Protein AF-E0VB31-F1 (afdb_monomer_lite)

Secondary structure (DSSP, 8-state):
--------------SSSSS------TTPPPPPPPPPPHHHHHHHHHHHHH-SS--HHHHHHHHHHHT--HHHHHHHHHHHHHHHHHHHHHHHHHHHTT-

Foldseek 3Di:
DDPPPDDDDDDPDPPPPDDDDDDPDPDDPDPDDDDADPVLVVVLVVVCVVPLDADPVRLVVSCVVRVHDSVVSRVVSVVVVVVVVVVVVVVVVVVVVVD

InterPro domains:
  IPR001356 Homeodomain [PF00046] (30-86)
  IPR001356 Homeodomain [PS50071] (27-87)
  IPR001356 Homeodomain [SM00389] (29-91)
  IPR001356 Homeodomain [cd00086] (30-88)
  IPR009057 Homedomain-like superfamily [SSF46689] (24-89)
  IPR017970 Homeobox, conserved site [PS00027] (62-85)
  IPR020479 Homeodomain, metazoa [PR00024] (51-62)
  IPR020479 Homeodomain, metazoa [PR00024] (66-76)
  IPR020479 Homeodomain, metazoa [PR00024] (76-85)
  IPR050848 Homeobox domain-containing transcription factors [PTHR24333] (21-93)

Sequence (99 aa):
MHLKHNGDVLIFNTLTIVYGKKRKKENRPRRQRTTFSNEQTYNLEMEFQRNEYVSRGKRFQLAEKLQLTETQIKIWFQNRRAKHKRIEKAHMDQQYRYD

Structure (mmCIF, N/CA/C/O backbone):
data_AF-E0VB31-F1
#
_entry.id   AF-E0VB31-F1
#
loop_
_atom_site.group_PDB
_atom_site.id
_atom_site.type_symbol
_atom_site.label_atom_id
_atom_site.label_alt_id
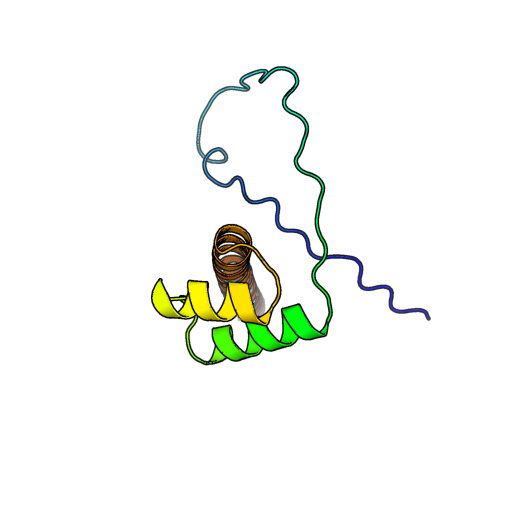_atom_site.label_comp_id
_atom_site.label_asym_id
_atom_site.label_entity_id
_atom_site.label_seq_id
_atom_site.pdbx_PDB_ins_code
_atom_site.Cartn_x
_atom_site.Cartn_y
_atom_site.Cartn_z
_atom_site.occupancy
_atom_site.B_iso_or_equiv
_atom_site.auth_seq_id
_atom_site.auth_comp_id
_atom_site.auth_asym_id
_atom_site.auth_atom_id
_atom_site.pdbx_PDB_model_num
ATOM 1 N N . MET A 1 1 ? 23.112 -23.609 5.049 1.00 35.47 1 MET A N 1
ATOM 2 C CA . MET A 1 1 ? 23.080 -22.286 4.386 1.00 35.47 1 MET A CA 1
ATOM 3 C C . MET A 1 1 ? 21.762 -21.616 4.754 1.00 35.47 1 MET A C 1
ATOM 5 O O . MET A 1 1 ? 20.723 -22.003 4.243 1.00 35.47 1 MET A O 1
ATOM 9 N N . HIS A 1 2 ? 21.779 -20.726 5.749 1.00 30.64 2 HIS A N 1
ATOM 10 C CA . HIS A 1 2 ? 20.568 -20.106 6.298 1.00 30.64 2 HIS A CA 1
ATOM 11 C C . HIS A 1 2 ? 20.082 -18.972 5.384 1.00 30.64 2 HIS A C 1
ATOM 13 O O . HIS A 1 2 ? 20.728 -17.930 5.289 1.00 30.64 2 HIS A O 1
ATOM 19 N N . LEU A 1 3 ? 18.931 -19.166 4.738 1.00 33.91 3 LEU A N 1
ATOM 20 C CA . LEU A 1 3 ? 18.245 -18.149 3.939 1.00 33.91 3 LEU A CA 1
ATOM 21 C C . LEU A 1 3 ? 17.589 -17.116 4.866 1.00 33.91 3 LEU A C 1
ATOM 23 O O . LEU A 1 3 ? 16.415 -17.221 5.209 1.00 33.91 3 LEU A O 1
ATOM 27 N N . LYS A 1 4 ? 18.344 -16.092 5.273 1.00 39.31 4 LYS A N 1
ATOM 28 C CA . LYS A 1 4 ? 17.763 -14.853 5.804 1.00 39.31 4 LYS A CA 1
ATOM 29 C C . LYS A 1 4 ? 17.473 -13.911 4.638 1.00 39.31 4 LYS A C 1
ATOM 31 O O . LYS A 1 4 ? 18.289 -13.050 4.315 1.00 39.31 4 LYS A O 1
ATOM 36 N N . HIS A 1 5 ? 16.306 -14.053 4.014 1.00 35.50 5 HIS A N 1
ATOM 37 C CA . HIS A 1 5 ? 15.793 -13.006 3.132 1.00 35.50 5 HIS A CA 1
ATOM 38 C C . HIS A 1 5 ? 15.212 -11.884 3.994 1.00 35.50 5 HIS A C 1
ATOM 40 O O . HIS A 1 5 ? 14.052 -11.882 4.397 1.00 35.50 5 HIS A O 1
ATOM 46 N N . ASN A 1 6 ? 16.109 -10.966 4.348 1.00 32.75 6 ASN A N 1
ATOM 47 C CA . ASN A 1 6 ? 15.844 -9.760 5.109 1.00 32.75 6 ASN A CA 1
ATOM 48 C C . ASN A 1 6 ? 14.963 -8.790 4.307 1.00 32.75 6 ASN A C 1
ATOM 50 O O . ASN A 1 6 ? 15.367 -8.314 3.253 1.00 32.75 6 ASN A O 1
ATOM 54 N N . GLY A 1 7 ? 13.804 -8.456 4.878 1.00 39.38 7 GLY A N 1
ATOM 55 C CA . GLY A 1 7 ? 13.131 -7.155 4.814 1.00 39.38 7 GLY A CA 1
ATOM 56 C C . GLY A 1 7 ? 13.302 -6.309 3.550 1.00 39.38 7 GLY A C 1
ATOM 57 O O . GLY A 1 7 ? 14.082 -5.351 3.544 1.00 39.38 7 GLY A O 1
ATOM 58 N N . ASP A 1 8 ? 12.452 -6.558 2.553 1.00 43.28 8 ASP A N 1
ATOM 59 C CA . ASP A 1 8 ? 12.102 -5.554 1.551 1.00 43.28 8 ASP A CA 1
ATOM 60 C C . ASP A 1 8 ? 11.457 -4.371 2.270 1.00 43.28 8 ASP A C 1
ATOM 62 O O . ASP A 1 8 ? 10.332 -4.460 2.762 1.00 43.28 8 ASP A O 1
ATOM 66 N N . VAL A 1 9 ? 12.140 -3.233 2.315 1.00 37.94 9 VAL A N 1
ATOM 67 C CA . VAL A 1 9 ? 11.458 -2.001 2.692 1.00 37.94 9 VAL A CA 1
ATOM 68 C C . VAL A 1 9 ? 11.714 -0.956 1.654 1.00 37.94 9 VAL A C 1
ATOM 70 O O . VAL A 1 9 ? 12.827 -0.486 1.406 1.00 37.94 9 VAL A O 1
ATOM 73 N N . LEU A 1 10 ? 10.585 -0.578 1.105 1.00 40.75 10 LEU A N 1
ATOM 74 C CA . LEU A 1 10 ? 10.434 0.446 0.123 1.00 40.75 10 LEU A CA 1
ATOM 75 C C . LEU A 1 10 ? 10.066 1.715 0.891 1.00 40.75 10 LEU A C 1
ATOM 77 O O . LEU A 1 10 ? 8.955 1.906 1.385 1.00 40.75 10 LEU A O 1
ATOM 81 N N . ILE A 1 11 ? 11.096 2.538 1.063 1.00 43.72 11 ILE A N 1
ATOM 82 C CA . ILE A 1 11 ? 11.043 3.934 1.484 1.00 43.72 11 ILE A CA 1
ATOM 83 C C . ILE A 1 11 ? 10.133 4.711 0.525 1.00 43.72 11 ILE A C 1
ATOM 85 O O . ILE A 1 11 ? 10.539 5.106 -0.565 1.00 43.72 11 ILE A O 1
ATOM 89 N N . PHE A 1 12 ? 8.885 4.929 0.933 1.00 38.62 12 PHE A N 1
ATOM 90 C CA . PHE A 1 12 ? 7.920 5.728 0.186 1.00 38.62 12 PHE A CA 1
ATOM 91 C C . PHE A 1 12 ? 8.236 7.223 0.346 1.00 38.62 12 PHE A C 1
ATOM 93 O O . PHE A 1 12 ? 7.735 7.888 1.252 1.00 38.62 12 PHE A O 1
ATOM 100 N N . ASN A 1 13 ? 9.111 7.750 -0.511 1.00 35.78 13 ASN A N 1
ATOM 101 C CA . ASN A 1 13 ? 9.207 9.187 -0.762 1.00 35.78 13 ASN A CA 1
ATOM 102 C C . ASN A 1 13 ? 9.701 9.456 -2.193 1.00 35.78 13 ASN A C 1
ATOM 104 O O . ASN A 1 13 ? 10.825 9.899 -2.412 1.00 35.78 13 ASN A O 1
ATOM 108 N N . THR A 1 14 ? 8.867 9.147 -3.187 1.00 39.75 14 THR A N 1
ATOM 109 C CA . THR A 1 14 ? 9.143 9.420 -4.606 1.00 39.75 14 THR A CA 1
ATOM 110 C C . THR A 1 14 ? 8.359 10.638 -5.101 1.00 39.75 14 THR A C 1
ATOM 112 O O . THR A 1 14 ? 7.515 10.523 -5.983 1.00 39.75 14 THR A O 1
ATOM 115 N N . LEU A 1 15 ? 8.646 11.815 -4.537 1.00 40.06 15 LEU A N 1
ATOM 116 C CA . LEU A 1 15 ? 8.393 13.110 -5.194 1.00 40.06 15 LEU A CA 1
ATOM 117 C C . LEU A 1 15 ? 9.636 14.023 -5.169 1.00 40.06 15 LEU A C 1
ATOM 119 O O . LEU A 1 15 ? 9.520 15.240 -5.246 1.00 40.06 15 LEU A O 1
ATOM 123 N N . THR A 1 16 ? 10.843 13.451 -5.074 1.00 42.53 16 THR A N 1
ATOM 124 C CA . THR A 1 16 ? 12.080 14.252 -4.962 1.00 42.53 16 THR A CA 1
ATOM 125 C C . THR A 1 16 ? 13.261 13.757 -5.795 1.00 42.53 16 THR A C 1
ATOM 127 O O . THR A 1 16 ? 14.373 14.236 -5.594 1.00 42.53 16 THR A O 1
ATOM 130 N N . ILE A 1 17 ? 13.067 12.821 -6.730 1.00 47.75 17 ILE A N 1
ATOM 131 C CA . ILE A 1 17 ? 14.160 12.343 -7.602 1.00 47.75 17 ILE A CA 1
ATOM 132 C C . ILE A 1 17 ? 13.858 12.647 -9.065 1.00 47.75 17 ILE A C 1
ATOM 134 O O . ILE A 1 17 ? 14.018 11.806 -9.932 1.00 47.75 17 ILE A O 1
ATOM 138 N N . VAL A 1 18 ? 13.404 13.862 -9.347 1.00 48.19 18 VAL A N 1
ATOM 139 C CA . VAL A 1 18 ? 13.689 14.495 -10.634 1.00 48.19 18 VAL A CA 1
ATOM 140 C C . VAL A 1 18 ? 13.725 16.002 -10.363 1.00 48.19 18 VAL A C 1
ATOM 142 O O . VAL A 1 18 ? 12.707 16.588 -10.022 1.00 48.19 18 VAL A O 1
ATOM 145 N N . TYR A 1 19 ? 14.917 16.600 -10.443 1.00 37.00 19 TYR A N 1
ATOM 146 C CA . TYR A 1 19 ? 15.209 18.043 -10.350 1.00 37.00 19 TYR A CA 1
ATOM 147 C C . TYR A 1 19 ? 15.160 18.726 -8.955 1.00 37.00 19 TYR A C 1
ATOM 149 O O . TYR A 1 19 ? 14.111 19.084 -8.435 1.00 37.00 19 TYR A O 1
ATOM 157 N N . GLY A 1 20 ? 16.342 19.067 -8.414 1.00 34.00 20 GLY A N 1
ATOM 158 C CA . GLY A 1 20 ? 16.532 20.349 -7.711 1.00 34.00 20 GLY A CA 1
ATOM 159 C C . GLY A 1 20 ? 16.661 20.360 -6.175 1.00 34.00 20 GLY A C 1
ATOM 160 O O . GLY A 1 20 ? 15.718 20.106 -5.437 1.00 34.00 20 GLY A O 1
ATOM 161 N N . LYS A 1 21 ? 17.832 20.838 -5.721 1.00 34.38 21 LYS A N 1
ATOM 162 C CA . LYS A 1 21 ? 18.167 21.424 -4.401 1.00 34.38 21 LYS A CA 1
ATOM 163 C C . LYS A 1 21 ? 18.014 20.537 -3.149 1.00 34.38 21 LYS A C 1
ATOM 165 O O . LYS A 1 21 ? 16.931 20.340 -2.605 1.00 34.38 21 LYS A O 1
ATOM 170 N N . LYS A 1 22 ? 19.173 20.163 -2.580 1.00 40.59 22 LYS A N 1
ATOM 171 C CA . LYS A 1 22 ? 19.355 19.726 -1.182 1.00 40.59 22 LYS A CA 1
ATOM 172 C C . LYS A 1 22 ? 18.691 20.728 -0.220 1.00 40.59 22 LYS A C 1
ATOM 174 O O . LYS A 1 22 ? 19.310 21.709 0.179 1.00 40.59 22 LYS A O 1
ATOM 179 N N . ARG A 1 23 ? 17.444 20.485 0.191 1.00 47.91 23 ARG A N 1
ATOM 180 C CA . ARG A 1 23 ? 16.875 21.143 1.375 1.00 47.91 23 ARG A CA 1
ATOM 181 C C . ARG A 1 23 ? 17.348 20.372 2.605 1.00 47.91 23 ARG A C 1
ATOM 183 O O . ARG A 1 23 ? 16.917 19.239 2.813 1.00 47.91 23 ARG A O 1
ATOM 190 N N . LYS A 1 24 ? 18.219 20.980 3.422 1.00 50.38 24 LYS A N 1
ATOM 191 C CA . LYS A 1 24 ? 18.418 20.570 4.821 1.00 50.38 24 LYS A CA 1
ATOM 192 C C . LYS A 1 24 ? 17.045 20.643 5.503 1.00 50.38 24 LYS A C 1
ATOM 194 O O . LYS A 1 24 ? 16.590 21.727 5.841 1.00 50.38 24 LYS A O 1
ATOM 199 N N . LYS A 1 25 ? 16.345 19.515 5.641 1.00 49.41 25 LYS A N 1
ATOM 200 C CA . LYS A 1 25 ? 15.165 19.408 6.509 1.00 49.41 25 LYS A CA 1
ATOM 201 C C . LYS A 1 25 ? 15.610 18.791 7.828 1.00 49.41 25 LYS A C 1
ATOM 203 O O . LYS A 1 25 ? 15.639 17.575 7.978 1.00 49.41 25 LYS A O 1
ATOM 208 N N . GLU A 1 26 ? 16.045 19.690 8.700 1.00 49.59 26 GLU A N 1
ATOM 209 C CA . GLU A 1 26 ? 15.823 19.711 10.146 1.00 49.59 26 GLU A CA 1
ATOM 210 C C . GLU A 1 26 ? 15.051 18.507 10.720 1.00 49.59 26 GLU A C 1
ATOM 212 O O . GLU A 1 26 ? 13.888 18.293 10.374 1.00 49.59 26 GLU A O 1
ATOM 217 N N . ASN A 1 27 ? 15.740 17.726 11.563 1.00 55.00 27 ASN A N 1
ATOM 218 C CA . ASN A 1 27 ? 15.267 16.933 12.712 1.00 55.00 27 ASN A CA 1
ATOM 219 C C . ASN A 1 27 ? 13.858 16.304 12.691 1.00 55.00 27 ASN A C 1
ATOM 221 O O . ASN A 1 27 ? 13.256 16.119 13.746 1.00 55.00 27 ASN A O 1
ATOM 225 N N . ARG A 1 28 ? 13.312 15.892 11.541 1.00 59.38 28 ARG A N 1
ATOM 226 C CA . ARG A 1 28 ? 12.105 15.053 11.543 1.00 59.38 28 ARG A CA 1
ATOM 227 C C . ARG A 1 28 ? 12.501 13.615 11.877 1.00 59.38 28 ARG A C 1
ATOM 229 O O . ARG A 1 28 ? 13.285 13.038 11.116 1.00 59.38 28 ARG A O 1
ATOM 236 N N . PRO A 1 29 ? 11.955 13.016 12.953 1.00 58.41 29 PRO A N 1
ATOM 237 C CA . PRO A 1 29 ? 12.209 11.619 13.252 1.00 58.41 29 PRO A CA 1
ATOM 238 C C . PRO A 1 29 ? 11.812 10.778 12.038 1.00 58.41 29 PRO A C 1
ATOM 240 O O . PRO A 1 29 ? 10.688 10.869 11.531 1.00 58.41 29 PRO A O 1
ATOM 243 N N . ARG A 1 30 ? 12.760 9.989 11.522 1.00 63.91 30 ARG A N 1
ATOM 244 C CA . ARG A 1 30 ? 12.462 9.012 10.474 1.00 63.91 30 ARG A CA 1
ATOM 245 C C . ARG A 1 30 ? 11.434 8.047 11.053 1.00 63.91 30 ARG A C 1
ATOM 247 O O . ARG A 1 30 ? 11.667 7.476 12.112 1.00 63.91 30 ARG A O 1
ATOM 254 N N . ARG A 1 31 ? 10.291 7.892 10.379 1.00 64.75 31 ARG A N 1
ATOM 255 C CA . ARG A 1 31 ? 9.258 6.945 10.816 1.00 64.75 31 ARG A CA 1
ATOM 256 C C . ARG A 1 31 ? 9.884 5.557 10.930 1.00 64.75 31 ARG A C 1
ATOM 258 O O . ARG A 1 31 ? 10.546 5.115 9.988 1.00 64.75 31 ARG A O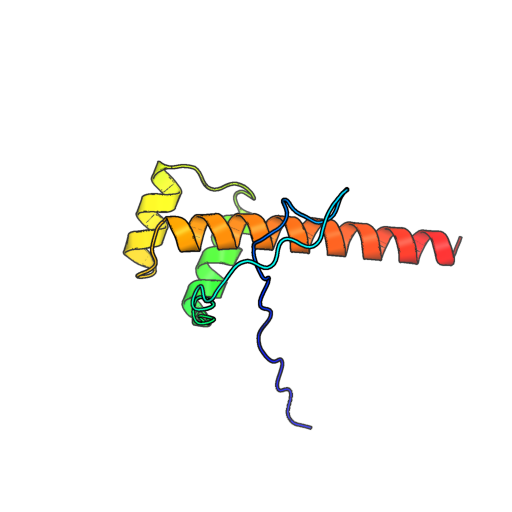 1
ATOM 265 N N . GLN A 1 32 ? 9.682 4.907 12.075 1.00 72.62 32 GLN A N 1
ATOM 266 C CA . GLN A 1 32 ? 10.199 3.568 12.325 1.00 72.62 32 GLN A CA 1
ATOM 267 C C . GLN A 1 32 ? 9.686 2.612 11.244 1.00 72.62 32 GLN A C 1
ATOM 269 O O . GLN A 1 32 ? 8.500 2.589 10.903 1.00 72.62 32 GLN A O 1
ATOM 274 N N . ARG A 1 33 ? 10.615 1.841 10.685 1.00 74.06 33 ARG A N 1
ATOM 275 C CA . ARG A 1 33 ? 10.349 0.825 9.670 1.00 74.06 33 ARG A CA 1
ATOM 276 C C . ARG A 1 33 ? 9.505 -0.272 10.324 1.00 74.06 33 ARG A C 1
ATOM 278 O O . ARG A 1 33 ? 9.949 -0.870 11.298 1.00 74.06 33 ARG A O 1
ATOM 285 N N . THR A 1 34 ? 8.302 -0.512 9.814 1.00 77.75 34 THR 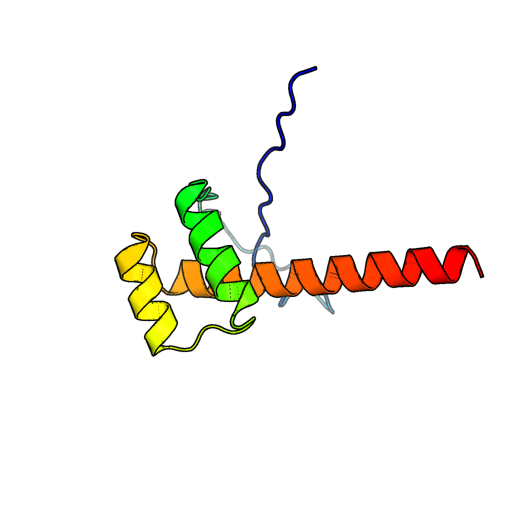A N 1
ATOM 286 C CA . THR A 1 34 ? 7.435 -1.607 10.270 1.00 77.75 34 THR A CA 1
ATOM 287 C C . THR A 1 34 ? 7.528 -2.768 9.287 1.00 77.75 34 THR A C 1
ATOM 289 O O . THR A 1 34 ? 7.502 -2.561 8.074 1.00 77.75 34 THR A O 1
ATOM 292 N N . THR A 1 35 ? 7.684 -3.982 9.811 1.00 89.69 35 THR A N 1
ATOM 293 C CA . THR A 1 35 ? 7.626 -5.236 9.051 1.00 89.69 35 THR A CA 1
ATOM 294 C C . THR A 1 35 ? 6.254 -5.864 9.243 1.00 89.69 35 THR A C 1
ATOM 296 O O . THR A 1 35 ? 5.800 -5.984 10.380 1.00 89.69 35 THR A O 1
ATOM 299 N N . PHE A 1 36 ? 5.602 -6.261 8.154 1.00 92.06 36 PHE A N 1
ATOM 300 C CA . PHE A 1 36 ? 4.341 -6.998 8.223 1.00 92.06 36 PHE A CA 1
ATOM 301 C C . PHE A 1 36 ? 4.599 -8.479 8.487 1.00 92.06 36 PHE A C 1
ATOM 303 O O . PHE A 1 36 ? 5.641 -9.010 8.097 1.00 92.06 36 PHE A O 1
ATOM 310 N N . SER A 1 37 ? 3.655 -9.142 9.151 1.00 94.88 37 SER A N 1
ATOM 311 C CA . SER A 1 37 ? 3.702 -10.589 9.338 1.00 94.88 37 SER A CA 1
ATOM 312 C C . SER A 1 37 ? 3.556 -11.321 7.997 1.00 94.88 37 SER A C 1
ATOM 314 O O . SER A 1 37 ? 3.116 -10.753 6.986 1.00 94.88 37 SER A O 1
ATOM 316 N N . ASN A 1 38 ? 3.902 -12.609 7.987 1.00 93.50 38 ASN A N 1
ATOM 317 C CA . ASN A 1 38 ? 3.726 -13.455 6.805 1.00 93.50 38 ASN A CA 1
ATOM 318 C C . ASN A 1 38 ? 2.249 -13.535 6.394 1.00 93.50 38 ASN A C 1
ATOM 320 O O . ASN A 1 38 ? 1.933 -13.405 5.216 1.00 93.50 38 ASN A O 1
ATOM 324 N N . GLU A 1 39 ? 1.343 -13.671 7.364 1.00 95.62 39 GLU A N 1
ATOM 325 C CA . GLU A 1 39 ? -0.100 -13.719 7.119 1.00 95.62 39 GLU A CA 1
ATOM 326 C C . GLU A 1 39 ? -0.632 -12.404 6.531 1.00 95.62 39 GLU A C 1
ATOM 328 O O . GLU A 1 39 ? -1.404 -12.421 5.567 1.00 95.62 39 GLU A O 1
ATOM 333 N N . GLN A 1 40 ? -0.188 -11.258 7.062 1.00 95.00 40 GLN A N 1
ATOM 334 C CA . GLN A 1 40 ? -0.552 -9.944 6.527 1.00 95.00 40 GLN A CA 1
ATOM 335 C C . GLN A 1 40 ? -0.087 -9.803 5.077 1.00 95.00 40 GLN A C 1
ATOM 337 O O . GLN A 1 40 ? -0.870 -9.423 4.208 1.00 95.00 40 GLN A O 1
ATOM 342 N N . THR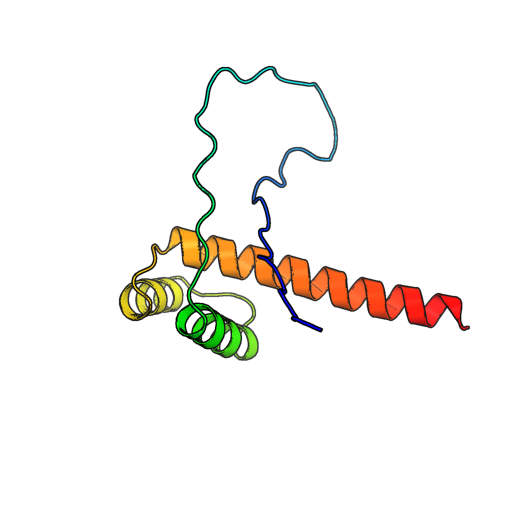 A 1 41 ? 1.170 -10.160 4.804 1.00 96.56 41 THR A N 1
ATOM 343 C CA . THR A 1 41 ? 1.749 -10.096 3.456 1.00 96.56 41 THR A CA 1
ATOM 344 C C . THR A 1 41 ? 1.016 -11.022 2.488 1.00 96.56 41 THR A C 1
ATOM 346 O O . THR A 1 41 ? 0.696 -10.605 1.379 1.00 96.56 41 THR A O 1
ATOM 349 N N . TYR A 1 42 ? 0.686 -12.242 2.914 1.00 97.12 42 TYR A N 1
ATOM 350 C CA . TYR A 1 42 ? -0.066 -13.203 2.110 1.00 97.12 42 TYR A CA 1
ATOM 351 C C . TYR A 1 42 ? -1.456 -12.677 1.730 1.00 97.12 42 TYR A C 1
ATOM 353 O O . TYR A 1 42 ? -1.817 -12.682 0.556 1.00 97.12 42 TYR A O 1
ATOM 361 N N . ASN A 1 43 ? -2.224 -12.164 2.696 1.00 97.50 43 ASN A N 1
ATOM 362 C CA . ASN A 1 43 ? -3.554 -11.611 2.421 1.00 97.50 43 ASN A CA 1
ATOM 363 C C . ASN A 1 43 ? -3.491 -10.396 1.478 1.00 97.50 43 ASN A C 1
ATOM 365 O O . ASN A 1 43 ? -4.352 -10.247 0.611 1.00 97.50 43 ASN A O 1
ATOM 369 N N . LEU A 1 44 ? -2.481 -9.536 1.640 1.00 97.56 44 LEU A N 1
ATOM 370 C CA . LEU A 1 44 ? -2.256 -8.384 0.765 1.00 97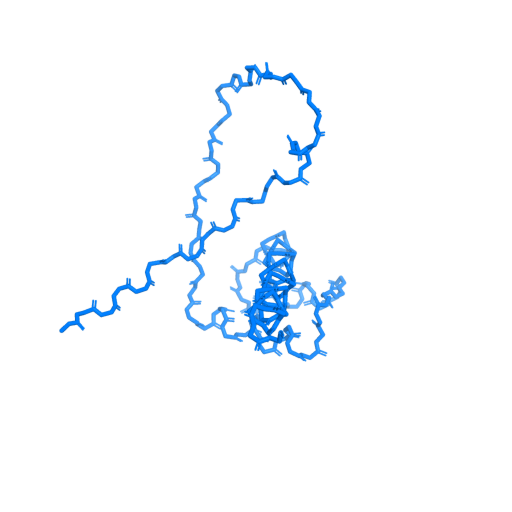.56 44 LEU A CA 1
ATOM 371 C C . LEU A 1 44 ? -1.905 -8.811 -0.665 1.00 97.56 44 LEU A C 1
ATOM 373 O O . LEU A 1 44 ? -2.446 -8.250 -1.616 1.00 97.56 44 LEU A O 1
ATOM 377 N N . GLU A 1 45 ? -1.050 -9.822 -0.821 1.00 98.25 45 GLU A N 1
ATOM 378 C CA . GLU A 1 45 ? -0.669 -10.365 -2.127 1.00 98.25 45 GLU A CA 1
ATOM 379 C C . GLU A 1 45 ? -1.850 -11.038 -2.828 1.00 98.25 45 GLU A C 1
ATOM 381 O O . GLU A 1 45 ? -2.094 -10.781 -4.005 1.00 98.25 45 GLU A O 1
ATOM 386 N N . MET A 1 46 ? -2.639 -11.825 -2.093 1.00 97.69 46 MET A N 1
ATOM 387 C CA . MET A 1 46 ? -3.854 -12.444 -2.622 1.00 97.69 46 MET A CA 1
ATOM 388 C C . MET A 1 46 ? -4.848 -11.408 -3.144 1.00 97.69 46 MET A C 1
ATOM 390 O O . MET A 1 46 ? -5.482 -11.617 -4.176 1.00 97.69 46 MET A O 1
ATOM 394 N N . GLU A 1 47 ? -4.999 -10.285 -2.444 1.00 98.06 47 GLU A N 1
ATOM 395 C CA . GLU A 1 47 ? -5.878 -9.221 -2.916 1.00 98.06 47 GLU A CA 1
ATOM 396 C C . GLU A 1 47 ? -5.270 -8.454 -4.099 1.00 98.06 47 GLU A C 1
ATOM 398 O O . GLU A 1 47 ? -5.994 -8.111 -5.029 1.00 98.06 47 GLU A O 1
ATOM 403 N N . PHE A 1 48 ? -3.949 -8.250 -4.121 1.00 97.69 48 PHE A N 1
ATOM 404 C CA . PHE A 1 48 ? -3.250 -7.636 -5.252 1.00 97.69 48 PHE A CA 1
ATOM 405 C C . PHE A 1 48 ? -3.414 -8.434 -6.551 1.00 97.69 48 PHE A C 1
ATOM 407 O O . PHE A 1 48 ? -3.638 -7.847 -7.604 1.00 97.69 48 PHE A O 1
ATOM 414 N N . GLN A 1 49 ? -3.356 -9.766 -6.473 1.00 97.12 49 GLN A N 1
ATOM 415 C CA . GLN A 1 49 ? -3.584 -10.649 -7.623 1.00 97.12 49 GLN A CA 1
ATOM 416 C C . GLN A 1 49 ? -5.001 -10.526 -8.195 1.00 97.12 49 GLN A C 1
ATOM 418 O O . GLN A 1 49 ? -5.197 -10.706 -9.392 1.00 97.12 49 GLN A O 1
ATOM 423 N N . ARG A 1 50 ? -5.993 -10.211 -7.351 1.00 97.19 50 ARG A N 1
ATOM 424 C CA . ARG A 1 50 ? -7.372 -9.953 -7.795 1.00 97.19 50 ARG A CA 1
ATOM 425 C C . ARG A 1 50 ? -7.508 -8.575 -8.427 1.00 97.19 50 ARG A C 1
ATOM 427 O O . ARG A 1 50 ? -8.230 -8.419 -9.406 1.00 97.19 50 ARG A O 1
ATOM 434 N N . ASN A 1 51 ? -6.863 -7.573 -7.833 1.00 96.19 51 ASN A N 1
ATOM 435 C CA . ASN A 1 51 ? -6.834 -6.213 -8.347 1.00 96.19 51 ASN A CA 1
ATOM 436 C C . ASN A 1 51 ? -5.585 -5.471 -7.851 1.00 96.19 51 ASN A C 1
ATOM 438 O O . ASN A 1 51 ? -5.401 -5.253 -6.651 1.00 96.19 51 ASN A O 1
ATOM 442 N N . GLU A 1 52 ? -4.769 -4.979 -8.783 1.00 96.25 52 GLU A N 1
ATOM 443 C CA . GLU A 1 52 ? -3.541 -4.240 -8.471 1.00 96.25 52 GLU A CA 1
ATOM 444 C C . GLU A 1 52 ? -3.792 -2.885 -7.769 1.00 96.25 52 GLU A C 1
ATOM 446 O O . GLU A 1 52 ? -2.869 -2.239 -7.243 1.00 96.25 52 GLU A O 1
ATOM 451 N N . TYR A 1 53 ? -5.049 -2.428 -7.752 1.00 97.50 53 TYR A N 1
ATOM 452 C CA . TYR A 1 53 ? -5.504 -1.197 -7.122 1.00 97.50 53 TYR A CA 1
ATOM 453 C C . TYR A 1 53 ? -6.583 -1.479 -6.075 1.00 97.50 53 TYR A C 1
ATOM 455 O O . TYR A 1 53 ? -7.634 -2.050 -6.349 1.00 97.50 53 TYR A O 1
ATOM 463 N N . VAL A 1 54 ? -6.359 -0.990 -4.856 1.00 96.31 54 VAL A N 1
ATOM 464 C CA . VAL A 1 54 ? -7.327 -1.124 -3.765 1.00 96.31 54 VAL A CA 1
ATOM 465 C C . VAL A 1 54 ? -8.324 0.041 -3.762 1.00 96.31 54 VAL A C 1
ATOM 467 O O . VAL A 1 54 ? -7.936 1.212 -3.681 1.00 96.31 54 VAL A O 1
ATOM 470 N N . SER A 1 55 ? -9.622 -0.269 -3.822 1.00 97.50 55 SER A N 1
ATOM 471 C CA . SER A 1 55 ? -10.695 0.724 -3.666 1.00 97.50 55 SER A CA 1
ATOM 472 C C . SER A 1 55 ? -10.790 1.220 -2.217 1.00 97.50 55 SER A C 1
ATOM 474 O O . SER A 1 55 ? -10.276 0.587 -1.295 1.00 97.50 55 SER A O 1
ATOM 476 N N . ARG A 1 56 ? -11.471 2.350 -1.973 1.00 97.00 56 ARG A N 1
ATOM 477 C CA . ARG A 1 56 ? -11.649 2.879 -0.605 1.00 97.00 56 ARG A CA 1
ATOM 478 C C . ARG A 1 56 ? -12.337 1.870 0.320 1.00 97.00 56 ARG A C 1
ATOM 480 O O . ARG A 1 56 ? -11.837 1.629 1.412 1.00 97.00 56 ARG A O 1
ATOM 487 N N . GLY A 1 57 ? -13.439 1.267 -0.131 1.00 97.94 57 GLY A N 1
ATOM 488 C CA . GLY A 1 57 ? -14.183 0.286 0.665 1.00 97.94 57 GLY A CA 1
ATOM 489 C C . GLY A 1 57 ? -13.343 -0.949 0.983 1.00 97.94 57 GLY A C 1
ATOM 490 O O . GLY A 1 57 ? -13.266 -1.374 2.132 1.00 97.94 57 GLY A O 1
ATOM 491 N N . LYS A 1 58 ? -12.615 -1.471 -0.011 1.00 97.69 58 LYS A N 1
ATOM 492 C CA . LYS A 1 58 ? -11.751 -2.634 0.203 1.00 97.69 58 LYS A CA 1
ATOM 493 C C . LYS A 1 58 ? -10.570 -2.326 1.120 1.00 97.69 58 LYS A C 1
ATOM 495 O O . LYS A 1 58 ? -10.187 -3.156 1.938 1.00 97.69 58 LYS A O 1
ATOM 500 N N . ARG A 1 59 ? -10.016 -1.116 1.019 1.00 98.25 59 ARG A N 1
ATOM 501 C CA . ARG A 1 59 ? -8.929 -0.645 1.880 1.00 98.25 59 ARG A CA 1
ATOM 502 C C . ARG A 1 59 ? -9.349 -0.603 3.345 1.00 98.25 59 ARG A C 1
ATOM 504 O O . ARG A 1 59 ? -8.570 -1.038 4.184 1.00 98.25 59 ARG A O 1
ATOM 511 N N . PHE A 1 60 ? -10.557 -0.118 3.626 1.00 98.25 60 PHE A N 1
ATOM 512 C CA . PHE A 1 60 ? -11.130 -0.133 4.970 1.00 98.25 60 PHE A CA 1
ATOM 513 C C . PHE A 1 60 ? -11.271 -1.570 5.500 1.00 98.25 60 PHE A C 1
ATOM 515 O O . PHE A 1 60 ? -10.730 -1.889 6.551 1.00 98.25 60 PHE A O 1
ATOM 522 N N . GLN A 1 61 ? -11.872 -2.473 4.718 1.00 98.31 61 GLN A N 1
ATOM 523 C CA . GLN A 1 61 ? -12.040 -3.880 5.114 1.00 98.31 61 GLN A CA 1
ATOM 524 C C . GLN A 1 61 ? -10.707 -4.589 5.410 1.00 98.31 61 GLN A C 1
ATOM 526 O O . GLN A 1 61 ? -10.595 -5.342 6.375 1.00 98.31 61 GLN A O 1
ATOM 531 N N . LEU A 1 62 ? -9.682 -4.361 4.582 1.00 97.62 62 LEU A N 1
ATOM 532 C CA . LEU A 1 62 ? -8.351 -4.932 4.802 1.00 97.62 62 LEU A CA 1
ATOM 533 C C . LEU A 1 62 ? -7.662 -4.342 6.033 1.00 97.62 62 LEU A C 1
ATOM 535 O O . LEU A 1 62 ? -6.963 -5.069 6.731 1.00 97.62 62 LEU A O 1
ATOM 539 N N . ALA A 1 63 ? -7.837 -3.043 6.282 1.00 97.56 63 ALA A N 1
ATOM 540 C CA . ALA A 1 63 ? -7.279 -2.370 7.448 1.00 97.56 63 ALA A CA 1
ATOM 541 C C . ALA A 1 63 ? -7.803 -3.004 8.746 1.00 97.56 63 ALA A C 1
ATOM 543 O O . ALA A 1 63 ? -7.002 -3.395 9.595 1.00 97.56 63 ALA A O 1
ATOM 544 N N . GLU A 1 64 ? -9.120 -3.206 8.846 1.00 98.06 64 GLU A N 1
ATOM 545 C CA . GLU A 1 64 ? -9.728 -3.876 10.000 1.00 98.06 64 GLU A CA 1
ATOM 546 C C . GLU A 1 64 ? -9.276 -5.333 10.122 1.00 98.06 64 GLU A C 1
ATOM 548 O O . GLU A 1 64 ? -8.789 -5.741 11.176 1.00 98.06 64 GLU A O 1
ATOM 553 N N . LYS A 1 65 ? -9.352 -6.108 9.030 1.00 97.56 65 LYS A N 1
ATOM 554 C CA . LYS A 1 65 ? -8.995 -7.536 9.042 1.00 97.56 65 LYS A CA 1
ATOM 555 C C . LYS A 1 65 ? -7.537 -7.776 9.442 1.00 97.56 65 LYS A C 1
ATOM 557 O O . LYS A 1 65 ? -7.244 -8.737 10.143 1.00 97.56 65 LYS A O 1
ATOM 562 N N . LEU A 1 66 ? -6.618 -6.947 8.949 1.00 95.62 66 LEU A N 1
ATOM 563 C CA . LEU A 1 66 ? -5.176 -7.151 9.111 1.00 95.62 66 LEU A CA 1
ATOM 564 C C . LEU A 1 66 ? -4.582 -6.361 10.280 1.00 95.62 66 LEU A C 1
ATOM 566 O O . LEU A 1 66 ? -3.371 -6.438 10.485 1.00 95.62 66 LEU A O 1
ATOM 570 N N . GLN A 1 67 ? -5.406 -5.608 11.018 1.00 96.69 67 GLN A N 1
ATOM 571 C CA . GLN A 1 67 ? -4.974 -4.703 12.088 1.00 96.69 67 GLN A CA 1
ATOM 572 C C . GLN A 1 67 ? -3.889 -3.723 11.612 1.00 96.69 67 GLN A C 1
ATOM 574 O O . GLN A 1 67 ? -2.865 -3.499 12.259 1.00 96.69 67 GLN A O 1
ATOM 579 N N . LEU A 1 68 ? -4.108 -3.146 10.432 1.00 94.56 68 LEU A N 1
ATOM 580 C CA . LEU A 1 68 ? -3.242 -2.144 9.817 1.00 94.56 68 LEU A CA 1
ATOM 581 C C . LEU A 1 68 ? -4.042 -0.869 9.578 1.00 94.56 68 LEU A C 1
ATOM 583 O O . LEU A 1 68 ? -5.256 -0.886 9.430 1.00 94.56 68 LEU A O 1
ATOM 587 N N . THR A 1 69 ? -3.364 0.265 9.465 1.00 95.38 69 THR A N 1
ATOM 588 C CA . THR A 1 69 ? -4.027 1.507 9.054 1.00 95.38 69 THR A CA 1
ATOM 589 C C . THR A 1 69 ? -4.317 1.506 7.551 1.00 95.38 69 THR A C 1
ATOM 591 O O . THR A 1 69 ? -3.518 1.003 6.755 1.00 95.38 69 THR A O 1
ATOM 594 N N . GLU A 1 70 ? -5.388 2.180 7.114 1.00 96.38 70 GLU A N 1
ATOM 595 C CA . GLU A 1 70 ? -5.663 2.393 5.680 1.00 96.38 70 GLU A CA 1
ATOM 596 C C . GLU A 1 70 ? -4.454 2.983 4.931 1.00 96.38 70 GLU A C 1
ATOM 598 O O . GLU A 1 70 ? -4.217 2.679 3.760 1.00 96.38 70 GLU A O 1
ATOM 603 N N . THR A 1 71 ? -3.658 3.814 5.611 1.00 94.69 71 THR A N 1
ATOM 604 C CA . THR A 1 71 ? -2.438 4.401 5.045 1.00 94.69 71 THR A CA 1
ATOM 605 C C . THR A 1 71 ? -1.374 3.338 4.769 1.00 94.69 71 THR A C 1
ATOM 607 O O . THR A 1 71 ? -0.760 3.370 3.704 1.00 94.69 71 THR A O 1
ATOM 610 N N . GLN A 1 72 ? -1.169 2.380 5.677 1.00 94.94 72 GLN A N 1
ATOM 611 C CA . GLN A 1 72 ? -0.245 1.262 5.463 1.00 94.94 72 GLN A CA 1
ATOM 612 C C . GLN A 1 72 ? -0.697 0.382 4.297 1.00 94.94 72 GLN A C 1
ATOM 614 O O . GLN A 1 72 ? 0.127 0.067 3.439 1.00 94.94 72 GLN A O 1
ATOM 619 N N . ILE A 1 73 ? -1.997 0.080 4.202 1.00 96.94 73 ILE A N 1
ATOM 620 C CA . ILE A 1 73 ? -2.564 -0.658 3.063 1.00 96.94 73 ILE A CA 1
ATOM 621 C C . ILE A 1 73 ? -2.301 0.105 1.758 1.00 96.94 73 ILE A C 1
ATOM 623 O O . ILE A 1 73 ? -1.747 -0.445 0.809 1.00 96.94 73 ILE A O 1
ATOM 627 N N . LYS A 1 74 ? -2.615 1.407 1.713 1.00 95.69 74 LYS A N 1
ATOM 628 C CA . LYS A 1 74 ? -2.374 2.253 0.534 1.00 95.69 74 LYS A CA 1
ATOM 629 C C . LYS A 1 74 ? -0.904 2.231 0.102 1.00 95.69 74 LYS A C 1
ATOM 631 O O . LYS A 1 74 ? -0.628 2.035 -1.081 1.00 95.69 74 LYS A O 1
ATOM 636 N N . ILE A 1 75 ? 0.020 2.439 1.042 1.00 94.38 75 ILE A N 1
ATOM 637 C CA . ILE A 1 75 ? 1.462 2.461 0.766 1.00 94.38 75 ILE A CA 1
ATOM 638 C C . ILE A 1 75 ? 1.933 1.093 0.274 1.00 94.38 75 ILE A C 1
ATOM 640 O O . ILE A 1 75 ? 2.698 1.028 -0.685 1.00 94.38 75 ILE A O 1
ATOM 644 N N . TRP A 1 76 ? 1.456 0.002 0.877 1.00 96.31 76 TRP A N 1
ATOM 645 C CA . TRP A 1 76 ? 1.815 -1.343 0.443 1.00 96.31 76 TRP A CA 1
ATOM 646 C C . TRP A 1 76 ? 1.388 -1.598 -1.005 1.00 96.31 76 TRP A C 1
ATOM 648 O O . TRP A 1 76 ? 2.224 -1.994 -1.809 1.00 96.31 76 TRP A O 1
ATOM 658 N N . PHE A 1 77 ? 0.150 -1.258 -1.384 1.00 97.81 77 PHE A N 1
ATOM 659 C CA . PHE A 1 77 ? -0.320 -1.406 -2.770 1.00 97.81 77 PHE A CA 1
ATOM 660 C C . PHE A 1 77 ? 0.491 -0.548 -3.754 1.00 97.81 77 PHE A C 1
ATOM 662 O O . PHE A 1 77 ? 0.816 -0.991 -4.854 1.00 97.81 77 PHE A O 1
ATOM 669 N N . GLN A 1 78 ? 0.860 0.678 -3.368 1.00 95.06 78 GLN A N 1
ATOM 670 C CA . GLN A 1 78 ? 1.724 1.531 -4.193 1.00 95.06 78 GLN A CA 1
ATOM 671 C C . GLN A 1 78 ? 3.119 0.917 -4.384 1.00 95.06 78 GLN A C 1
ATOM 673 O O . GLN A 1 78 ? 3.621 0.850 -5.506 1.00 95.06 78 GLN A O 1
ATOM 678 N N . ASN A 1 79 ? 3.717 0.423 -3.302 1.00 94.81 79 ASN A N 1
ATOM 679 C CA . ASN A 1 79 ? 5.011 -0.250 -3.314 1.00 94.81 79 ASN A CA 1
ATOM 680 C C . ASN A 1 79 ? 4.974 -1.550 -4.128 1.00 94.81 79 ASN A C 1
ATOM 682 O O . ASN A 1 79 ? 5.906 -1.836 -4.882 1.00 94.81 79 ASN A O 1
ATOM 686 N N . ARG A 1 80 ? 3.887 -2.317 -4.018 1.00 97.00 80 ARG A N 1
ATOM 687 C CA . ARG A 1 80 ? 3.710 -3.582 -4.728 1.00 97.00 80 ARG A CA 1
ATOM 688 C C . ARG A 1 80 ? 3.617 -3.386 -6.238 1.00 97.00 80 ARG A C 1
ATOM 690 O O . ARG A 1 80 ? 4.290 -4.126 -6.958 1.00 97.00 80 ARG A O 1
ATOM 697 N N . ARG A 1 81 ? 2.892 -2.362 -6.713 1.00 97.06 81 ARG A N 1
ATOM 698 C CA . ARG A 1 81 ? 2.873 -1.980 -8.141 1.00 97.06 81 ARG A CA 1
ATOM 699 C C . ARG A 1 81 ? 4.243 -1.529 -8.638 1.00 97.06 81 ARG A C 1
ATOM 701 O O . ARG A 1 81 ? 4.674 -1.939 -9.708 1.00 97.06 81 ARG A O 1
ATOM 708 N N . ALA A 1 82 ? 4.962 -0.725 -7.851 1.00 93.75 82 ALA A N 1
ATOM 709 C CA . ALA A 1 82 ? 6.316 -0.307 -8.214 1.00 93.75 82 ALA A CA 1
ATOM 710 C C . ALA A 1 82 ? 7.271 -1.508 -8.347 1.00 93.75 82 ALA A C 1
ATOM 712 O O . ALA A 1 82 ? 8.052 -1.575 -9.296 1.00 93.75 82 ALA A O 1
ATOM 713 N N . LYS A 1 83 ? 7.178 -2.482 -7.428 1.00 90.94 83 LYS A N 1
ATOM 714 C CA . LYS A 1 83 ? 7.925 -3.744 -7.513 1.00 90.94 83 LYS A CA 1
ATOM 715 C C . LYS A 1 83 ? 7.523 -4.551 -8.749 1.00 90.94 83 LYS A C 1
ATOM 717 O O . LYS A 1 83 ? 8.421 -5.024 -9.435 1.00 90.94 83 LYS A O 1
ATOM 722 N N . HIS A 1 84 ? 6.224 -4.655 -9.047 1.00 91.50 84 HIS A N 1
ATOM 723 C 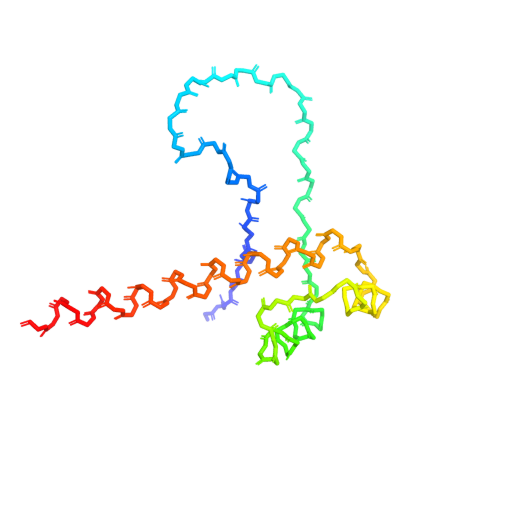CA . HIS A 1 84 ? 5.714 -5.367 -10.224 1.00 91.50 84 HIS A CA 1
ATOM 724 C C . HIS A 1 84 ? 6.328 -4.816 -11.516 1.00 91.50 84 HIS A C 1
ATOM 726 O O . HIS A 1 84 ? 7.060 -5.523 -12.201 1.00 91.50 84 HIS A O 1
ATOM 732 N N . LYS A 1 85 ? 6.184 -3.504 -11.735 1.00 91.44 85 LYS A N 1
ATOM 733 C CA . LYS A 1 85 ? 6.731 -2.809 -12.905 1.00 91.44 85 LYS A CA 1
ATOM 734 C C . LYS A 1 85 ? 8.253 -2.937 -13.027 1.00 91.44 85 LYS A C 1
ATOM 736 O O . LYS A 1 85 ? 8.796 -3.018 -14.125 1.00 91.44 85 LYS A O 1
ATOM 741 N N . ARG A 1 86 ? 8.974 -2.924 -11.898 1.00 89.62 86 ARG A N 1
ATOM 742 C CA . ARG A 1 86 ? 10.434 -3.102 -11.897 1.00 89.62 86 ARG A CA 1
ATOM 743 C C . ARG A 1 86 ? 10.833 -4.506 -12.353 1.00 89.62 86 ARG A C 1
ATOM 745 O O . ARG A 1 86 ? 11.833 -4.635 -13.048 1.00 89.62 86 ARG A O 1
ATOM 752 N N . ILE A 1 87 ? 10.080 -5.524 -11.942 1.00 86.81 87 ILE A N 1
ATOM 753 C CA . ILE A 1 87 ? 10.315 -6.915 -12.339 1.00 86.81 87 ILE A CA 1
ATOM 754 C C . ILE A 1 87 ? 10.030 -7.077 -13.834 1.00 86.81 87 ILE A C 1
ATOM 756 O O . ILE A 1 87 ? 10.904 -7.553 -14.548 1.00 86.81 87 ILE A O 1
ATOM 760 N N . GLU A 1 88 ? 8.888 -6.590 -14.325 1.00 84.69 88 GLU A N 1
ATOM 761 C CA . GLU A 1 88 ? 8.548 -6.614 -15.758 1.00 84.69 88 GLU A CA 1
ATOM 762 C C . GLU A 1 88 ? 9.642 -5.971 -16.618 1.00 84.69 88 GLU A C 1
ATOM 764 O O . GLU A 1 88 ? 10.111 -6.571 -17.583 1.00 84.69 88 GLU A O 1
ATOM 769 N N . LYS A 1 89 ? 10.119 -4.780 -16.227 1.00 80.75 89 LYS A N 1
ATOM 770 C CA . LYS A 1 89 ? 11.211 -4.109 -16.941 1.00 80.75 89 LYS A CA 1
ATOM 771 C C . LYS A 1 89 ? 12.503 -4.930 -16.926 1.00 80.75 89 LYS A C 1
ATOM 773 O O . LYS A 1 89 ? 13.153 -5.031 -17.955 1.00 80.75 89 LYS A O 1
ATOM 778 N N . ALA A 1 90 ? 12.870 -5.512 -15.785 1.00 82.12 90 ALA A N 1
ATOM 779 C CA . ALA A 1 90 ? 14.078 -6.328 -15.686 1.00 82.12 90 ALA A CA 1
ATOM 780 C C . ALA A 1 90 ? 14.004 -7.583 -16.572 1.00 82.12 90 ALA A C 1
ATOM 782 O O . ALA A 1 90 ? 14.998 -7.931 -17.203 1.00 82.12 90 ALA A O 1
ATOM 783 N N . HIS A 1 91 ? 12.833 -8.224 -16.659 1.00 78.38 91 HIS A N 1
ATOM 784 C CA . HIS A 1 91 ? 12.609 -9.343 -17.577 1.00 78.38 91 HIS A CA 1
ATOM 785 C C . HIS A 1 91 ? 12.746 -8.917 -19.044 1.00 78.38 91 HIS A C 1
ATOM 787 O O . HIS A 1 91 ? 13.418 -9.609 -19.804 1.00 78.38 91 HIS A O 1
ATOM 793 N N . MET A 1 92 ? 12.180 -7.766 -19.429 1.00 74.06 92 MET A N 1
ATOM 794 C CA . MET A 1 92 ? 12.347 -7.230 -20.786 1.00 74.06 92 MET A CA 1
ATOM 795 C C . MET A 1 92 ? 13.809 -6.893 -21.096 1.00 74.06 92 MET A C 1
ATOM 797 O O . MET A 1 92 ? 14.331 -7.353 -22.105 1.00 74.06 92 MET A O 1
ATOM 801 N N . ASP A 1 93 ? 14.491 -6.135 -20.231 1.00 71.31 93 ASP A N 1
ATOM 802 C CA . ASP A 1 93 ? 15.895 -5.737 -20.427 1.00 71.31 93 ASP A CA 1
ATOM 803 C C . ASP A 1 93 ? 16.814 -6.968 -20.551 1.00 71.31 93 ASP A C 1
ATOM 805 O O . ASP A 1 93 ? 17.786 -6.953 -21.306 1.00 71.31 93 ASP A O 1
ATOM 809 N N . GLN A 1 94 ? 16.507 -8.048 -19.823 1.00 62.69 94 GLN A N 1
ATOM 810 C CA . GLN A 1 94 ? 17.224 -9.312 -19.945 1.00 62.69 94 GLN A CA 1
ATOM 811 C C . GLN A 1 94 ? 16.974 -9.975 -21.304 1.00 62.69 94 GLN A C 1
ATOM 813 O O . GLN A 1 94 ? 17.931 -10.459 -21.894 1.00 62.69 94 GLN A O 1
ATOM 818 N N . GLN A 1 95 ? 15.742 -9.966 -21.816 1.00 57.25 95 GLN A N 1
ATOM 819 C CA . GLN A 1 95 ? 15.405 -10.526 -23.129 1.00 57.25 95 GLN A CA 1
ATOM 820 C C . GLN A 1 95 ? 16.123 -9.784 -24.271 1.00 57.25 95 GLN A C 1
ATOM 822 O O . GLN A 1 95 ? 16.801 -10.423 -25.064 1.00 57.25 95 GLN A O 1
ATOM 827 N N . TYR A 1 96 ? 16.109 -8.445 -24.271 1.00 57.75 96 TYR A N 1
ATOM 828 C CA . TYR A 1 96 ? 16.820 -7.625 -25.270 1.00 57.75 96 TYR A CA 1
ATOM 829 C C . TYR A 1 96 ? 18.344 -7.782 -25.257 1.00 57.75 96 TYR A C 1
ATOM 831 O O . TYR A 1 96 ? 19.007 -7.387 -26.206 1.00 57.75 96 TYR A O 1
ATOM 839 N N . ARG A 1 97 ? 18.934 -8.286 -24.167 1.00 62.97 97 ARG A N 1
ATOM 840 C CA . ARG A 1 97 ? 20.383 -8.517 -24.093 1.00 62.97 97 ARG A CA 1
ATOM 841 C C . ARG A 1 97 ? 20.813 -9.804 -24.810 1.00 62.97 97 ARG A C 1
ATOM 843 O O . ARG A 1 97 ? 22.008 -9.974 -25.040 1.00 62.97 97 ARG A O 1
ATOM 850 N N . TYR A 1 98 ? 19.876 -10.710 -25.088 1.00 55.22 98 TYR A N 1
ATOM 851 C CA . TYR A 1 98 ? 20.139 -12.005 -25.721 1.00 55.22 98 TYR A CA 1
ATOM 852 C C . TYR A 1 98 ? 19.630 -12.105 -27.170 1.00 55.22 98 TYR A C 1
ATOM 854 O O . TYR A 1 98 ? 19.920 -13.117 -27.804 1.00 55.22 98 TYR A O 1
ATOM 862 N N . ASP A 1 99 ? 18.939 -11.077 -27.674 1.00 51.97 99 ASP A N 1
ATOM 863 C CA . ASP A 1 99 ? 18.623 -10.872 -29.098 1.00 51.97 99 ASP A CA 1
ATOM 864 C C . ASP A 1 99 ? 19.673 -9.953 -29.751 1.00 51.97 99 ASP A C 1
ATOM 866 O O . ASP A 1 99 ? 20.068 -10.222 -30.910 1.00 51.97 99 ASP A O 1
#

Radius of gyration: 16.97 Å; chains: 1; bounding box: 37×44×42 Å

pLDDT: mean 75.44, std 24.29, range [30.64, 98.31]

Organism: Pediculus humanus subsp. corporis (NCBI:txid121224)